Protein AF-A0A8S3J6I1-F1 (afdb_monomer_lite)

Sequence (79 aa):
MLTYPFDFHFTSAIVSRVPASLKDAAICQREIREVINIEKARRQHQDYIAVLRKLGLDVIELPADESLPEGVFVEDTAV

Foldseek 3Di:
DDDDPDPDDAAADEFEAQAPLLQVPCPVVPPDPDRDPSVVVRVVVVVVVVVCVVSNHHYHYHYHDNVCNPVRCCVVPDD

pLDDT: mean 86.44, std 16.12, range [41.25, 98.56]

Secondary structure (DSSP, 8-state):
----S------EEEEE---GGGGG--GGGGT--SPP-HHHHHHHHHHHHHHHHHTT-EEEEEPP-TT-TTTT-GGGT--

InterPro domains:
  IPR033199 Dimethylarginine dimethylaminohydrolase-like [PTHR12737] (9-79)

Organism: NCBI:txid392030

Radius of gyration: 15.61 Å; chains: 1; bounding box: 32×28×43 Å

Structure (mmCIF, N/CA/C/O backbone):
data_AF-A0A8S3J6I1-F1
#
_entry.id   AF-A0A8S3J6I1-F1
#
loop_
_atom_site.group_PDB
_atom_site.id
_atom_site.type_symbol
_atom_site.label_atom_id
_atom_site.label_alt_id
_atom_site.label_comp_id
_atom_site.label_asym_id
_atom_site.label_entity_id
_atom_site.label_seq_id
_atom_site.pdbx_PDB_ins_code
_atom_site.Cartn_x
_atom_site.Cartn_y
_atom_site.Cartn_z
_atom_site.occupancy
_atom_site.B_iso_or_equiv
_atom_site.auth_seq_id
_atom_site.auth_comp_id
_atom_site.auth_asym_id
_atom_site.auth_atom_id
_atom_site.pdbx_PDB_model_num
ATOM 1 N N . MET A 1 1 ? -5.073 21.928 27.785 1.00 41.25 1 MET A N 1
ATOM 2 C CA . MET A 1 1 ? -5.460 20.573 27.345 1.00 41.25 1 MET A CA 1
ATOM 3 C C . MET A 1 1 ? -6.601 20.767 26.354 1.00 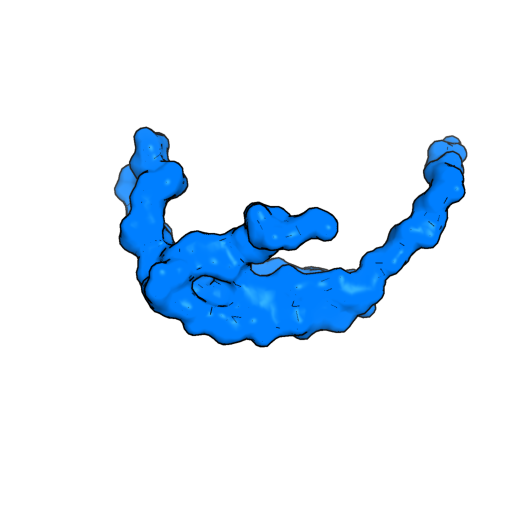41.25 1 MET A C 1
ATOM 5 O O . MET A 1 1 ? -7.689 21.117 26.782 1.00 41.25 1 MET A O 1
ATOM 9 N N . LEU A 1 2 ? -6.317 20.765 25.048 1.00 48.38 2 LEU A N 1
ATOM 10 C CA . LEU A 1 2 ? -7.317 21.073 24.016 1.00 48.38 2 LEU A CA 1
ATOM 11 C C . LEU A 1 2 ? -8.222 19.849 23.829 1.00 48.38 2 LEU A C 1
ATOM 13 O O . LEU A 1 2 ? -7.769 18.828 23.322 1.00 48.38 2 LEU A O 1
ATOM 17 N N . THR A 1 3 ? -9.468 19.935 24.285 1.00 52.91 3 THR A N 1
ATOM 18 C CA . THR A 1 3 ? -10.510 18.928 24.048 1.00 52.91 3 THR A CA 1
ATOM 19 C C . THR A 1 3 ? -11.129 19.191 22.680 1.00 52.91 3 THR A C 1
ATOM 21 O O . THR A 1 3 ? -11.849 20.176 22.511 1.00 52.91 3 THR A O 1
ATOM 24 N N . TYR A 1 4 ? -10.809 18.356 21.691 1.00 60.91 4 TYR A N 1
ATOM 25 C CA . TYR A 1 4 ? -11.445 18.425 20.377 1.00 60.91 4 TYR A CA 1
ATOM 26 C C . TYR A 1 4 ? -12.876 17.860 20.469 1.00 60.91 4 TYR A C 1
ATOM 28 O O . TYR A 1 4 ? -13.075 16.837 21.116 1.00 60.91 4 TYR A O 1
ATOM 36 N N . PRO A 1 5 ? -13.881 18.513 19.858 1.00 67.69 5 PRO A N 1
ATOM 37 C CA . PRO A 1 5 ? -15.303 18.207 20.058 1.00 67.69 5 PRO A CA 1
ATOM 38 C C . PRO A 1 5 ? -15.816 16.945 19.338 1.00 67.69 5 PRO A C 1
ATOM 40 O O . PRO A 1 5 ? -17.015 16.684 19.371 1.00 67.69 5 PRO A O 1
ATOM 43 N N . PHE A 1 6 ? -14.944 16.163 18.697 1.00 60.53 6 PHE A N 1
ATOM 44 C CA . PHE A 1 6 ? -15.323 14.958 17.963 1.00 60.53 6 PHE A CA 1
ATOM 45 C C . PHE A 1 6 ? -14.342 13.821 18.263 1.00 60.53 6 PHE A C 1
ATOM 47 O O . PHE A 1 6 ? -13.193 13.873 17.830 1.00 60.53 6 PHE A O 1
ATOM 54 N N 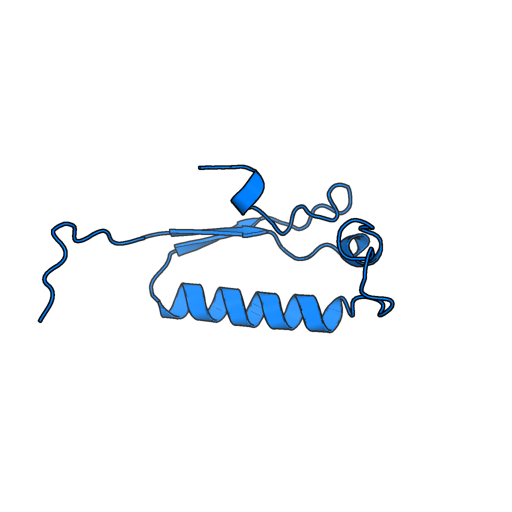. ASP A 1 7 ? -14.815 12.789 18.963 1.00 77.00 7 ASP A N 1
ATOM 55 C CA . ASP A 1 7 ? -14.142 11.489 19.057 1.00 77.00 7 ASP A CA 1
ATOM 56 C C . ASP A 1 7 ? -14.430 10.707 17.770 1.00 77.00 7 ASP A C 1
ATOM 58 O O . ASP A 1 7 ? -15.322 9.859 17.706 1.00 77.00 7 ASP A O 1
ATOM 62 N N . PHE A 1 8 ? -13.726 11.048 16.690 1.00 81.06 8 PHE A N 1
ATOM 63 C CA . PHE A 1 8 ? -13.732 10.217 15.493 1.00 81.06 8 PHE A CA 1
ATOM 64 C C . PHE A 1 8 ? -12.691 9.109 15.652 1.00 81.06 8 PHE A C 1
ATOM 66 O O . PHE A 1 8 ? -11.511 9.354 15.900 1.00 81.06 8 PHE A O 1
ATOM 73 N N . HIS A 1 9 ? -13.144 7.872 15.489 1.00 88.06 9 HIS A N 1
ATOM 74 C CA . HIS A 1 9 ? -12.289 6.696 15.483 1.00 88.06 9 HIS A CA 1
ATOM 75 C C . HIS A 1 9 ? -12.380 6.031 14.118 1.00 88.06 9 HIS A C 1
ATOM 77 O O . HIS A 1 9 ? -13.462 5.652 13.671 1.00 88.06 9 HIS A O 1
ATOM 83 N N . PHE A 1 10 ? -11.236 5.881 13.459 1.00 93.94 10 PHE A N 1
ATOM 84 C CA . PHE A 1 10 ? -11.144 5.080 12.248 1.00 93.94 10 PHE A CA 1
ATOM 85 C C . PHE A 1 10 ? -11.128 3.602 12.634 1.00 93.94 10 PHE A C 1
ATOM 87 O O . PHE A 1 10 ? -10.399 3.206 13.541 1.00 93.94 10 PHE A O 1
ATOM 94 N N . THR A 1 11 ? -11.938 2.794 11.954 1.00 96.62 11 THR A N 1
ATOM 95 C CA . THR A 1 11 ? -12.025 1.344 12.195 1.00 96.62 11 THR A CA 1
ATOM 96 C C . THR A 1 11 ? -11.298 0.535 11.134 1.00 96.62 11 THR A C 1
ATOM 98 O O . THR A 1 11 ? -10.924 -0.609 11.377 1.00 96.62 11 THR A O 1
ATOM 101 N N . SER A 1 12 ? -11.116 1.113 9.948 1.00 97.06 12 SER A N 1
ATOM 102 C CA . SER A 1 12 ? -10.673 0.390 8.764 1.00 97.06 12 SER A CA 1
ATOM 103 C C . SER A 1 12 ? -9.791 1.270 7.888 1.00 97.06 12 SER A C 1
ATOM 105 O O . SER A 1 12 ? -9.915 2.495 7.900 1.00 97.06 12 SER A O 1
ATOM 107 N N . ALA A 1 13 ? -8.920 0.634 7.114 1.00 97.62 13 ALA A N 1
ATOM 108 C CA . ALA A 1 13 ? -8.119 1.276 6.082 1.00 97.62 13 ALA A CA 1
ATOM 109 C C . ALA A 1 13 ? -8.125 0.422 4.814 1.00 97.62 13 ALA A C 1
ATOM 111 O O . ALA A 1 13 ? -8.087 -0.806 4.882 1.00 97.62 13 ALA A O 1
ATOM 112 N N . ILE A 1 14 ? -8.146 1.078 3.659 1.00 98.25 14 ILE A N 1
ATOM 113 C CA . ILE A 1 14 ? -8.005 0.429 2.357 1.00 98.25 14 ILE A CA 1
ATOM 114 C C . ILE A 1 14 ? -6.624 0.783 1.828 1.00 98.25 14 ILE A C 1
ATOM 116 O O . ILE A 1 14 ? -6.210 1.937 1.884 1.00 98.25 14 ILE A O 1
ATOM 120 N N . VAL A 1 15 ? -5.905 -0.216 1.334 1.00 97.81 15 VAL A N 1
ATOM 121 C CA . VAL A 1 15 ? -4.598 -0.054 0.697 1.00 97.81 15 VAL A CA 1
ATOM 122 C C . VAL A 1 15 ? -4.549 -0.900 -0.566 1.00 97.81 15 VAL A C 1
ATOM 124 O O . VAL A 1 15 ? -5.246 -1.907 -0.673 1.00 97.81 15 VAL A O 1
ATOM 127 N N . SER A 1 16 ? -3.698 -0.528 -1.512 1.00 97.69 16 SER A N 1
ATOM 128 C CA . SER A 1 16 ? -3.454 -1.298 -2.731 1.00 97.69 16 SER A CA 1
ATOM 129 C C . SER A 1 16 ? -1.982 -1.666 -2.821 1.00 97.69 16 SER A C 1
ATOM 131 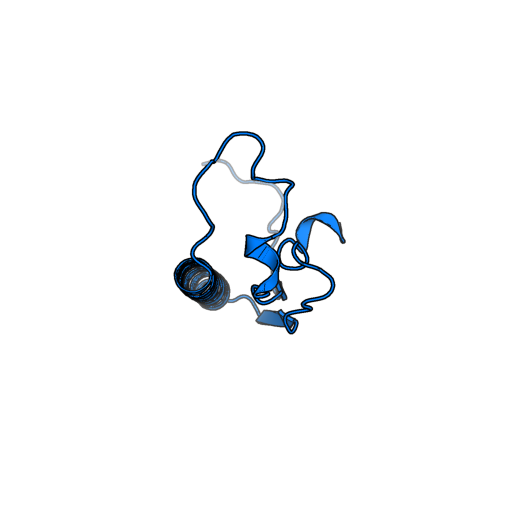O O . SER A 1 16 ? -1.115 -0.852 -2.506 1.00 97.69 16 SER A O 1
ATOM 133 N N . ARG A 1 17 ? -1.683 -2.909 -3.207 1.00 97.38 17 ARG A N 1
ATOM 134 C CA . ARG A 1 17 ? -0.298 -3.390 -3.288 1.00 97.38 17 ARG A CA 1
ATOM 135 C C . ARG A 1 17 ? 0.473 -2.663 -4.386 1.00 97.38 17 ARG A C 1
ATOM 137 O O . ARG A 1 17 ? -0.054 -2.377 -5.451 1.00 97.38 17 ARG A O 1
ATOM 144 N N . VAL A 1 18 ? 1.766 -2.463 -4.142 1.00 96.25 18 VAL A N 1
ATOM 145 C CA . VAL A 1 18 ? 2.688 -1.803 -5.077 1.00 96.25 18 VAL A CA 1
ATOM 146 C C . VAL A 1 18 ? 2.858 -2.634 -6.368 1.00 96.25 18 VAL A C 1
ATOM 148 O O . VAL A 1 18 ? 3.448 -3.727 -6.294 1.00 96.25 18 VAL A O 1
ATOM 151 N N . PRO A 1 19 ? 2.402 -2.139 -7.539 1.00 95.25 19 PRO A N 1
ATOM 152 C CA . PRO A 1 19 ? 2.615 -2.808 -8.820 1.00 95.25 19 PRO A CA 1
ATOM 153 C C . PRO A 1 19 ? 4.069 -2.656 -9.276 1.00 95.25 19 PRO A C 1
ATOM 155 O O . PRO A 1 19 ? 4.777 -1.723 -8.888 1.00 95.25 19 PRO A O 1
ATOM 158 N N . ALA A 1 20 ? 4.545 -3.584 -10.102 1.00 93.00 20 ALA A N 1
ATOM 159 C CA . ALA A 1 20 ? 5.879 -3.488 -10.686 1.00 93.00 20 ALA A CA 1
ATOM 160 C C . ALA A 1 20 ? 5.978 -2.346 -11.710 1.00 93.00 20 ALA A C 1
ATOM 162 O O . ALA A 1 20 ? 7.055 -1.763 -11.860 1.00 93.00 20 ALA A O 1
ATOM 163 N N . SER A 1 21 ? 4.868 -2.013 -12.373 1.00 91.81 21 SER A N 1
ATOM 164 C CA . SER A 1 21 ? 4.750 -0.921 -13.339 1.00 91.81 21 SER A CA 1
ATOM 165 C C . SER A 1 21 ? 4.879 0.475 -12.721 1.00 91.81 21 SER A C 1
ATOM 167 O O . SER A 1 21 ? 5.138 1.427 -13.452 1.00 91.81 21 SER A O 1
ATOM 169 N N . LEU A 1 22 ? 4.827 0.615 -11.385 1.00 90.25 22 LEU A N 1
ATOM 170 C CA . LEU A 1 22 ? 5.043 1.896 -10.690 1.00 90.25 22 LEU A CA 1
ATOM 171 C C . LEU A 1 22 ? 6.380 2.560 -11.066 1.00 90.25 22 LEU A C 1
ATOM 173 O O . LEU A 1 22 ? 6.474 3.780 -11.132 1.00 90.25 22 LEU A O 1
ATOM 177 N N . LYS A 1 23 ? 7.424 1.773 -11.347 1.00 86.50 23 LYS A N 1
ATOM 178 C CA . LYS A 1 23 ? 8.742 2.294 -11.757 1.00 86.50 23 LYS A CA 1
ATOM 179 C C . LYS A 1 23 ? 8.690 3.090 -13.070 1.00 86.50 23 LYS A C 1
ATOM 181 O O . LYS A 1 23 ? 9.544 3.947 -13.291 1.00 86.50 23 LYS A O 1
ATOM 186 N N . ASP A 1 24 ? 7.710 2.777 -13.915 1.00 78.94 24 ASP A N 1
ATOM 187 C CA . ASP A 1 24 ? 7.510 3.346 -15.246 1.00 78.94 24 ASP A CA 1
ATOM 188 C C . ASP A 1 24 ? 6.498 4.511 -15.211 1.00 78.94 24 ASP A C 1
ATOM 190 O O . ASP A 1 24 ? 6.329 5.217 -16.207 1.00 78.94 24 ASP A O 1
ATOM 194 N N . ALA A 1 25 ? 5.843 4.749 -14.064 1.00 72.38 25 ALA A N 1
ATOM 195 C CA . ALA A 1 25 ? 4.936 5.871 -13.864 1.00 72.38 25 ALA A CA 1
ATOM 196 C C . ALA A 1 25 ? 5.717 7.197 -13.867 1.00 72.38 25 ALA A C 1
ATOM 198 O O . ALA A 1 25 ? 6.519 7.500 -12.981 1.00 72.38 25 ALA A O 1
ATOM 199 N N . ALA A 1 26 ? 5.489 7.993 -14.908 1.00 55.62 26 ALA A N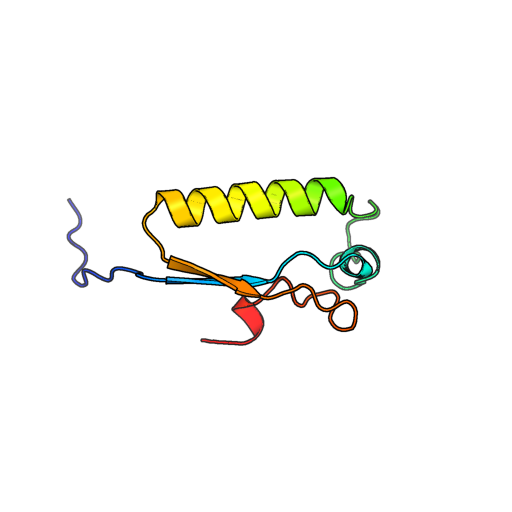 1
ATOM 200 C CA . ALA A 1 26 ? 6.256 9.196 -15.210 1.00 55.62 26 ALA A CA 1
ATOM 201 C C . ALA A 1 26 ? 5.893 10.426 -14.350 1.00 55.62 26 ALA A C 1
ATOM 203 O O . ALA A 1 26 ? 6.561 11.457 -14.464 1.00 55.62 26 ALA A O 1
ATOM 204 N N . ILE A 1 27 ? 4.858 10.372 -13.500 1.00 57.00 27 ILE A N 1
ATOM 205 C CA . ILE A 1 27 ? 4.321 11.582 -12.849 1.00 57.00 27 ILE A CA 1
ATOM 206 C C . ILE A 1 27 ? 5.230 12.075 -11.709 1.00 57.00 27 ILE A C 1
ATOM 208 O O . ILE A 1 27 ? 5.436 13.282 -11.576 1.00 57.00 27 ILE A O 1
ATOM 212 N N . CYS A 1 28 ? 5.901 11.182 -10.971 1.00 52.25 28 CYS A N 1
ATOM 213 C CA . CYS A 1 28 ? 6.884 11.570 -9.943 1.00 52.25 28 CYS A CA 1
ATOM 214 C C . CYS A 1 28 ? 8.277 11.940 -10.501 1.00 52.25 28 CYS A C 1
ATOM 216 O O . CYS A 1 28 ? 9.116 12.468 -9.771 1.00 52.25 28 CYS A O 1
ATOM 218 N N . GLN A 1 29 ? 8.556 11.679 -11.784 1.00 53.12 29 GLN A N 1
ATOM 219 C CA . GLN A 1 29 ? 9.906 11.797 -12.362 1.00 53.12 29 GLN A CA 1
ATOM 220 C C . GLN A 1 29 ? 10.266 13.199 -12.876 1.00 53.12 29 GLN A C 1
ATOM 222 O O . GLN A 1 29 ? 11.360 13.391 -13.408 1.00 53.12 29 GLN A O 1
ATOM 227 N N . ARG A 1 30 ? 9.395 14.209 -12.724 1.00 54.81 30 ARG A N 1
ATOM 228 C CA . ARG A 1 30 ? 9.711 15.573 -13.195 1.00 54.81 30 ARG A CA 1
ATOM 229 C C . ARG A 1 30 ? 10.945 16.182 -12.514 1.00 54.81 30 ARG A C 1
ATOM 231 O O . ARG A 1 30 ? 11.603 17.011 -13.136 1.00 54.81 30 ARG A O 1
ATOM 238 N N . GLU A 1 31 ? 11.298 15.735 -11.306 1.00 55.62 31 GLU A N 1
ATOM 239 C CA . GLU A 1 31 ? 12.473 16.233 -10.569 1.00 55.62 31 GLU A CA 1
ATOM 240 C C . GLU A 1 31 ? 13.441 15.135 -10.086 1.00 55.62 31 GLU A C 1
ATOM 242 O O . GLU A 1 31 ? 14.618 15.417 -9.854 1.00 55.62 31 GLU A O 1
ATOM 247 N N . ILE A 1 32 ? 13.006 13.872 -9.989 1.00 54.19 32 ILE A N 1
ATOM 248 C CA . ILE A 1 32 ? 13.813 12.774 -9.437 1.00 54.19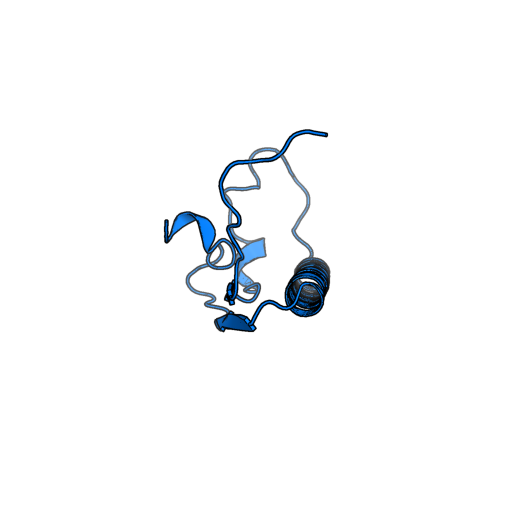 32 ILE A CA 1
ATOM 249 C C . ILE A 1 32 ? 14.279 11.852 -10.570 1.00 54.19 32 ILE A C 1
ATOM 251 O O . ILE A 1 32 ? 13.504 11.092 -11.141 1.00 54.19 32 ILE A O 1
ATOM 255 N N . ARG A 1 33 ? 15.580 11.916 -10.883 1.00 55.47 33 ARG A N 1
ATOM 256 C CA . ARG A 1 33 ? 16.261 11.054 -11.873 1.00 55.47 33 ARG A CA 1
ATOM 257 C C . ARG A 1 33 ? 16.544 9.631 -11.372 1.00 55.47 33 ARG A C 1
ATOM 259 O O . ARG A 1 33 ? 17.142 8.842 -12.101 1.00 55.47 33 ARG A O 1
ATOM 266 N N . GLU A 1 34 ? 16.186 9.310 -10.133 1.00 62.16 34 GLU A N 1
ATOM 267 C CA . GLU A 1 34 ? 16.441 7.991 -9.559 1.00 62.16 34 GLU A CA 1
ATOM 268 C C . GLU A 1 34 ? 15.302 7.022 -9.873 1.00 62.16 34 GLU A C 1
ATOM 270 O O . GLU A 1 34 ? 14.134 7.274 -9.582 1.00 62.16 34 GLU A O 1
ATOM 275 N N . VAL A 1 35 ? 15.671 5.886 -10.461 1.00 74.62 35 VAL A N 1
ATOM 276 C CA . VAL A 1 35 ? 14.762 4.771 -10.727 1.00 74.62 35 VAL A CA 1
ATOM 277 C C . VAL A 1 35 ? 14.211 4.248 -9.400 1.00 74.62 35 VAL A C 1
ATOM 279 O O . VAL A 1 35 ? 14.972 3.925 -8.485 1.00 74.62 35 VAL A O 1
ATOM 282 N N . ILE A 1 36 ? 12.887 4.121 -9.303 1.00 84.56 36 ILE A N 1
ATOM 283 C CA . ILE A 1 36 ? 12.227 3.583 -8.111 1.00 84.56 36 ILE A CA 1
ATOM 284 C C . ILE A 1 36 ? 12.659 2.127 -7.910 1.00 84.56 36 ILE A C 1
ATOM 286 O O . ILE A 1 36 ? 12.435 1.259 -8.756 1.00 84.56 36 ILE A O 1
ATOM 290 N N . ASN A 1 37 ? 13.244 1.835 -6.748 1.00 91.00 37 ASN A N 1
ATOM 291 C CA . ASN A 1 37 ? 13.498 0.462 -6.328 1.00 91.00 37 ASN A CA 1
ATOM 292 C C . ASN A 1 37 ? 12.191 -0.168 -5.817 1.00 91.00 37 ASN A C 1
ATOM 294 O O . ASN A 1 37 ? 11.786 0.067 -4.677 1.00 91.00 37 ASN A O 1
ATOM 298 N N . ILE A 1 38 ? 11.551 -0.981 -6.662 1.00 92.56 38 ILE A N 1
ATOM 299 C CA . ILE A 1 38 ? 10.261 -1.626 -6.370 1.00 92.56 38 ILE A CA 1
ATOM 300 C C . ILE A 1 38 ? 10.313 -2.526 -5.134 1.00 92.56 38 ILE A C 1
ATOM 302 O O . ILE A 1 38 ? 9.379 -2.519 -4.338 1.00 92.56 38 ILE A O 1
ATOM 306 N N . GLU A 1 39 ? 11.404 -3.255 -4.912 1.00 95.06 39 GLU A N 1
ATOM 307 C CA . GLU A 1 39 ? 11.523 -4.127 -3.738 1.00 95.06 39 GLU A CA 1
ATOM 308 C C . GLU A 1 39 ? 11.604 -3.315 -2.441 1.00 95.06 39 GLU A C 1
ATOM 310 O O . GLU A 1 39 ? 10.966 -3.650 -1.440 1.00 95.06 39 GLU A O 1
ATOM 315 N N . LYS A 1 40 ? 12.314 -2.180 -2.469 1.00 94.81 40 LYS A N 1
ATOM 316 C CA . LYS A 1 40 ? 12.319 -1.233 -1.349 1.00 94.81 40 LYS A CA 1
ATOM 317 C C . LYS A 1 40 ? 10.925 -0.640 -1.120 1.00 94.81 40 LYS A C 1
ATOM 319 O O . LYS A 1 40 ? 10.489 -0.596 0.027 1.00 94.81 40 LYS A O 1
ATOM 324 N N . ALA A 1 41 ? 10.226 -0.237 -2.182 1.00 94.19 41 ALA A N 1
ATOM 325 C CA . ALA A 1 41 ? 8.875 0.318 -2.092 1.00 94.19 41 ALA A CA 1
ATOM 326 C C . ALA A 1 41 ? 7.877 -0.695 -1.508 1.00 94.19 41 ALA A C 1
ATOM 328 O O . ALA A 1 41 ? 7.111 -0.363 -0.606 1.00 94.19 41 ALA A O 1
ATOM 329 N N . ARG A 1 42 ? 7.940 -1.961 -1.940 1.00 96.56 42 ARG A N 1
ATOM 330 C CA . ARG A 1 42 ? 7.135 -3.060 -1.383 1.00 96.56 42 ARG A CA 1
ATOM 331 C C . ARG A 1 42 ? 7.395 -3.260 0.104 1.00 96.56 42 ARG A C 1
ATOM 333 O O . ARG A 1 42 ? 6.443 -3.388 0.868 1.00 96.56 42 ARG A O 1
ATOM 340 N N . ARG A 1 43 ? 8.661 -3.232 0.528 1.00 98.12 43 ARG A N 1
ATOM 341 C CA . ARG A 1 43 ? 9.016 -3.341 1.949 1.00 98.12 43 ARG A CA 1
ATOM 342 C C . ARG A 1 43 ? 8.487 -2.162 2.766 1.00 98.12 43 ARG A C 1
ATOM 344 O O . ARG A 1 43 ? 7.868 -2.373 3.800 1.00 98.12 43 ARG A O 1
ATOM 351 N N . GLN A 1 44 ? 8.670 -0.936 2.277 1.00 97.81 44 GLN A N 1
ATOM 352 C CA . GLN A 1 44 ? 8.139 0.267 2.928 1.00 97.81 44 GLN A CA 1
ATOM 353 C C . GLN A 1 44 ? 6.611 0.220 3.048 1.00 97.81 44 GLN A C 1
ATOM 355 O O . GLN A 1 44 ? 6.059 0.566 4.088 1.00 97.81 44 GLN A O 1
ATOM 360 N N . HIS A 1 45 ? 5.927 -0.257 2.008 1.00 97.81 45 HIS A N 1
ATOM 361 C CA . HIS A 1 45 ? 4.479 -0.419 2.013 1.00 97.81 45 HIS A CA 1
ATOM 362 C C . HIS A 1 45 ? 4.017 -1.496 3.009 1.00 97.81 45 HIS A C 1
ATOM 364 O O . HIS A 1 45 ? 3.040 -1.296 3.726 1.00 97.81 45 HIS A O 1
ATOM 370 N N . GLN A 1 46 ? 4.745 -2.611 3.128 1.00 98.19 46 GLN A N 1
ATOM 371 C CA . GLN A 1 46 ? 4.484 -3.622 4.159 1.00 98.19 46 GLN A CA 1
ATOM 372 C C . GLN A 1 46 ? 4.662 -3.062 5.575 1.00 98.19 46 GLN A C 1
ATOM 374 O O . GLN A 1 46 ? 3.823 -3.318 6.439 1.00 98.19 46 GLN A O 1
ATOM 379 N N . ASP A 1 47 ? 5.714 -2.273 5.810 1.00 98.56 47 ASP A N 1
ATOM 380 C CA . ASP A 1 47 ? 5.946 -1.614 7.099 1.00 98.56 47 ASP A CA 1
ATOM 381 C C . ASP A 1 47 ? 4.807 -0.631 7.428 1.00 98.56 47 ASP A C 1
ATOM 383 O O . ASP A 1 47 ? 4.311 -0.608 8.556 1.00 98.56 47 ASP A O 1
ATOM 387 N N . TYR A 1 48 ? 4.328 0.122 6.433 1.00 98.31 48 TYR A N 1
ATOM 388 C CA . TYR A 1 48 ? 3.168 1.007 6.555 1.00 98.31 48 TYR A CA 1
ATOM 389 C C . TYR A 1 48 ? 1.888 0.243 6.934 1.00 98.31 48 TYR A C 1
ATOM 391 O O . TYR A 1 48 ? 1.237 0.579 7.926 1.00 98.31 48 TYR A O 1
ATOM 399 N N . ILE A 1 49 ? 1.569 -0.843 6.224 1.00 98.25 49 ILE A N 1
ATOM 400 C CA . ILE A 1 49 ? 0.425 -1.712 6.542 1.00 98.25 49 ILE A CA 1
ATOM 401 C C . ILE A 1 49 ? 0.537 -2.276 7.964 1.00 98.25 49 ILE A C 1
ATOM 403 O O . ILE A 1 49 ? -0.449 -2.329 8.702 1.00 98.25 49 ILE A O 1
ATOM 407 N N . ALA A 1 50 ? 1.737 -2.695 8.373 1.00 98.31 50 ALA A N 1
ATOM 408 C CA . ALA A 1 50 ? 1.968 -3.214 9.714 1.00 98.31 50 ALA A CA 1
ATOM 409 C C . ALA A 1 50 ? 1.695 -2.154 10.793 1.00 98.31 50 ALA A C 1
ATOM 411 O O . ALA A 1 50 ? 1.165 -2.491 11.852 1.00 98.31 50 ALA A O 1
ATOM 412 N N . VAL A 1 51 ? 2.017 -0.882 10.536 1.00 98.31 51 VAL A N 1
ATOM 413 C CA . VAL A 1 51 ? 1.667 0.231 11.431 1.00 98.31 51 VAL A CA 1
ATOM 414 C C . VAL A 1 51 ? 0.153 0.425 11.499 1.00 98.31 51 VAL A C 1
ATOM 416 O O . VAL A 1 51 ? -0.377 0.486 12.605 1.00 98.31 51 VAL A O 1
ATOM 419 N N . LEU A 1 52 ? -0.558 0.438 10.366 1.00 97.94 52 LEU A N 1
ATOM 420 C CA . LEU A 1 52 ? -2.025 0.565 10.352 1.00 97.94 52 LEU A CA 1
ATOM 421 C C . LEU A 1 52 ? -2.705 -0.535 11.179 1.00 97.94 52 LEU A C 1
ATOM 423 O O . LEU A 1 52 ? -3.554 -0.251 12.022 1.00 97.94 52 LEU A O 1
ATOM 427 N N . ARG A 1 53 ? -2.265 -1.786 11.012 1.00 97.81 53 ARG A N 1
ATOM 428 C CA . ARG A 1 53 ? -2.765 -2.916 11.809 1.00 97.81 53 ARG A CA 1
ATOM 429 C C . ARG A 1 53 ? -2.445 -2.768 13.297 1.00 97.81 53 ARG A C 1
ATOM 431 O O . ARG A 1 53 ? -3.293 -3.055 14.134 1.00 97.81 53 ARG A O 1
ATOM 438 N N . LYS A 1 54 ? -1.244 -2.292 13.651 1.00 98.00 54 LYS A N 1
ATOM 439 C CA . LYS A 1 54 ? -0.857 -2.028 15.053 1.00 98.00 54 LYS A CA 1
ATOM 440 C C . LYS A 1 54 ? -1.691 -0.927 15.707 1.00 98.00 54 LYS A C 1
ATOM 442 O O . LYS A 1 54 ? -1.865 -0.961 16.920 1.00 98.00 54 LYS A O 1
ATOM 447 N N . LEU A 1 55 ? -2.202 0.020 14.923 1.00 96.56 55 LEU A N 1
ATOM 448 C CA . LEU A 1 55 ? -3.133 1.050 15.388 1.00 96.56 55 LEU A CA 1
ATOM 449 C C . LEU A 1 55 ? -4.560 0.515 15.608 1.00 96.56 55 LEU A C 1
ATOM 451 O O . LEU A 1 55 ? -5.414 1.262 16.073 1.00 96.56 55 LEU A O 1
ATOM 455 N N . GLY A 1 56 ? -4.815 -0.767 15.318 1.00 96.81 56 GLY A N 1
ATOM 456 C CA . GLY A 1 56 ? -6.109 -1.417 15.526 1.00 96.81 56 GLY A CA 1
ATOM 457 C C . GLY A 1 56 ? -7.065 -1.318 14.337 1.00 96.81 56 GLY A C 1
ATOM 458 O O . GLY A 1 56 ? -8.242 -1.628 14.496 1.00 96.81 56 GLY A O 1
ATOM 459 N N . LEU A 1 57 ? -6.583 -0.898 13.163 1.00 97.62 57 LEU A N 1
ATOM 460 C CA . LEU A 1 57 ? -7.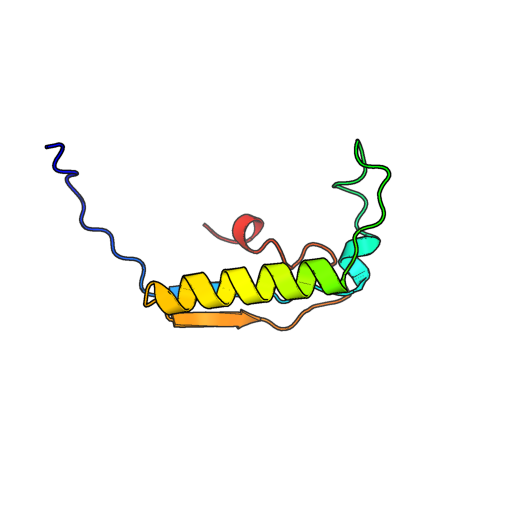400 -0.807 11.953 1.00 97.62 57 LEU A CA 1
ATOM 461 C C . LEU A 1 57 ? -7.551 -2.173 11.281 1.00 97.62 57 LEU A C 1
ATOM 463 O O . LEU A 1 57 ? -6.578 -2.922 11.142 1.00 97.62 57 LEU A O 1
ATOM 467 N N . ASP A 1 58 ? -8.754 -2.452 10.785 1.00 97.88 58 ASP A N 1
ATOM 468 C CA . ASP A 1 58 ? -8.987 -3.525 9.824 1.00 97.88 58 ASP A CA 1
ATOM 469 C C . ASP A 1 58 ? -8.490 -3.091 8.437 1.00 97.88 58 ASP A C 1
ATOM 471 O O . ASP A 1 58 ? -9.039 -2.174 7.820 1.00 97.88 58 ASP A O 1
ATOM 475 N N . VAL A 1 59 ? -7.394 -3.697 7.976 1.00 98.12 59 VAL A N 1
ATOM 476 C CA . VAL A 1 59 ? -6.721 -3.291 6.735 1.00 98.12 59 VAL A CA 1
ATOM 477 C C . VAL A 1 59 ? -7.118 -4.207 5.587 1.00 98.12 59 VAL A C 1
ATOM 479 O O . VAL A 1 59 ? -6.690 -5.365 5.529 1.00 98.12 59 VAL A O 1
ATOM 482 N N . ILE A 1 60 ? -7.862 -3.641 4.640 1.00 97.94 60 ILE A N 1
ATOM 483 C CA . ILE A 1 60 ? -8.262 -4.272 3.385 1.00 97.94 60 ILE A CA 1
ATOM 484 C C . ILE A 1 60 ? -7.165 -4.017 2.350 1.00 97.94 60 ILE A C 1
ATOM 486 O O . ILE A 1 60 ? -6.960 -2.888 1.907 1.00 97.94 60 ILE A O 1
ATOM 490 N N . GLU A 1 61 ? -6.459 -5.077 1.961 1.00 97.69 61 GLU A N 1
ATOM 491 C CA . GLU A 1 61 ? -5.419 -5.022 0.931 1.00 97.69 61 GLU A CA 1
ATOM 492 C C . GLU A 1 61 ? -5.971 -5.440 -0.437 1.00 97.69 61 GLU A C 1
ATOM 494 O O . GLU A 1 61 ? -6.320 -6.605 -0.648 1.00 97.69 61 GLU A O 1
ATOM 499 N N . LEU A 1 62 ? -5.987 -4.510 -1.388 1.00 97.69 62 LEU A N 1
ATOM 500 C CA . LEU A 1 62 ? -6.301 -4.773 -2.788 1.00 97.69 62 LEU A CA 1
ATOM 501 C C . LEU A 1 62 ? -5.075 -5.352 -3.521 1.00 97.69 62 LEU A C 1
ATOM 503 O O . LEU A 1 62 ? -3.931 -4.998 -3.205 1.00 97.69 62 LEU A O 1
ATOM 507 N N . PRO A 1 63 ? -5.276 -6.262 -4.495 1.00 97.31 63 PRO A N 1
ATOM 508 C CA . PRO A 1 63 ? -4.185 -6.755 -5.325 1.00 97.31 63 PRO A CA 1
ATOM 509 C C . PRO A 1 63 ? -3.579 -5.616 -6.151 1.00 97.31 63 PRO A C 1
ATOM 511 O O . PRO A 1 63 ? -4.257 -4.646 -6.473 1.00 97.31 63 PRO A O 1
ATOM 514 N N . ALA A 1 64 ? -2.306 -5.759 -6.518 1.00 95.75 64 ALA A N 1
ATOM 515 C CA . ALA A 1 64 ? -1.681 -4.816 -7.431 1.00 95.75 64 ALA A CA 1
ATOM 516 C C . ALA A 1 64 ? -2.264 -5.013 -8.836 1.00 95.75 64 ALA A C 1
ATOM 518 O O . ALA A 1 64 ? -2.439 -6.155 -9.271 1.00 95.75 64 ALA A O 1
ATOM 519 N N . ASP A 1 65 ? -2.521 -3.915 -9.541 1.00 95.25 65 ASP A N 1
ATOM 520 C CA . ASP A 1 65 ? -2.937 -3.928 -10.939 1.00 95.25 65 ASP A CA 1
ATOM 521 C C . ASP A 1 65 ? -1.842 -3.285 -11.791 1.00 95.25 65 ASP A C 1
ATOM 523 O O . ASP A 1 65 ? -1.581 -2.088 -11.707 1.00 95.25 65 ASP A O 1
ATOM 527 N N . GLU A 1 66 ? -1.176 -4.092 -12.614 1.00 93.69 66 GLU A N 1
ATOM 528 C CA . GLU A 1 66 ? -0.078 -3.618 -13.458 1.00 93.69 66 GLU A CA 1
ATOM 529 C C . GLU A 1 66 ? -0.553 -2.644 -14.550 1.00 93.69 66 GLU A C 1
ATOM 531 O O . GLU A 1 66 ? 0.254 -1.853 -15.041 1.00 93.69 66 GLU A O 1
ATOM 536 N N . SER A 1 67 ? -1.847 -2.659 -14.904 1.00 94.25 67 SER A N 1
ATOM 537 C CA . SER A 1 67 ? -2.446 -1.685 -15.827 1.00 94.25 67 SER A CA 1
ATOM 538 C C . SER A 1 67 ? -2.661 -0.307 -15.193 1.00 94.25 67 SER A C 1
ATOM 540 O O . SER A 1 67 ? -2.863 0.672 -15.912 1.00 94.25 67 SER A O 1
ATOM 542 N N . LEU A 1 68 ? -2.546 -0.221 -13.862 1.00 92.38 68 LEU A N 1
ATOM 543 C CA . LEU A 1 68 ? -2.671 0.994 -13.064 1.00 92.38 68 LEU A CA 1
ATOM 544 C C . LEU A 1 68 ? -1.388 1.213 -12.238 1.00 92.38 68 LEU A C 1
ATOM 546 O O . LEU A 1 68 ? -1.376 0.944 -11.035 1.00 92.38 68 LEU A O 1
ATOM 550 N N . PRO A 1 69 ? -0.303 1.738 -12.844 1.00 91.25 69 PRO A N 1
ATOM 551 C CA . PRO A 1 69 ? 0.982 1.948 -12.164 1.00 91.25 69 PRO A CA 1
ATOM 552 C C . PRO A 1 69 ? 0.891 2.741 -10.857 1.00 91.25 69 PRO A C 1
ATOM 554 O O . PRO A 1 69 ? 1.630 2.483 -9.910 1.00 91.25 69 PRO A O 1
ATOM 557 N N . GLU A 1 70 ? -0.040 3.689 -10.801 1.00 90.31 70 GLU A N 1
ATOM 558 C CA . GLU A 1 70 ? -0.272 4.578 -9.660 1.00 90.31 70 GLU A CA 1
ATOM 559 C C . GLU A 1 70 ? -1.426 4.105 -8.769 1.00 90.31 70 GLU A C 1
ATOM 561 O O . GLU A 1 70 ? -1.762 4.760 -7.790 1.00 90.31 70 GLU A O 1
ATOM 566 N N . GLY A 1 71 ? -1.990 2.921 -9.035 1.00 92.12 71 GLY A N 1
ATOM 567 C CA . GLY A 1 71 ? -3.110 2.354 -8.280 1.00 92.12 71 GLY A CA 1
ATOM 568 C C . GLY A 1 71 ? -2.804 2.042 -6.810 1.00 92.12 71 GLY A C 1
ATOM 569 O O . GLY A 1 71 ? -3.708 1.671 -6.068 1.00 92.12 71 GLY A O 1
ATOM 570 N N . VAL A 1 72 ? -1.547 2.191 -6.375 1.00 94.19 72 VAL A N 1
ATOM 571 C CA . VAL A 1 72 ? -1.144 2.180 -4.958 1.00 94.19 72 VAL A CA 1
ATOM 572 C C . VAL A 1 72 ? -1.682 3.406 -4.194 1.00 94.19 72 VAL A C 1
ATOM 574 O O . VAL A 1 72 ? -1.937 3.307 -2.993 1.00 94.19 72 VAL A O 1
ATOM 577 N N . PHE A 1 73 ? -1.898 4.538 -4.874 1.00 93.88 73 PHE A N 1
ATOM 578 C CA . PHE A 1 73 ? -2.375 5.802 -4.300 1.00 93.88 73 PHE A CA 1
ATOM 579 C C . PHE A 1 73 ? -3.908 5.853 -4.269 1.00 93.88 73 PHE A C 1
ATOM 581 O O . PHE A 1 73 ? -4.566 6.567 -5.018 1.00 93.88 73 PHE A O 1
ATOM 588 N N . VAL A 1 74 ? -4.497 5.046 -3.386 1.00 95.25 74 VAL A N 1
ATOM 589 C CA . VAL A 1 74 ? -5.961 4.897 -3.281 1.00 95.25 74 VAL A CA 1
ATOM 590 C C . VAL A 1 74 ? -6.692 6.164 -2.808 1.00 95.25 74 VAL A C 1
ATOM 592 O O . VAL A 1 74 ? -7.900 6.269 -3.011 1.00 95.25 74 VAL A O 1
ATOM 595 N N . GLU A 1 75 ? -5.980 7.122 -2.207 1.00 94.81 75 GLU A N 1
ATOM 596 C CA . GLU A 1 75 ? -6.540 8.383 -1.696 1.00 94.81 75 GLU A CA 1
ATOM 597 C C . GLU A 1 75 ? -7.141 9.270 -2.792 1.00 94.81 75 GLU A C 1
ATOM 599 O O . GLU A 1 75 ? -8.135 9.947 -2.553 1.00 94.81 75 GLU A O 1
ATOM 604 N N . ASP A 1 76 ? -6.607 9.205 -4.013 1.00 93.00 76 ASP A N 1
ATOM 605 C CA . ASP A 1 76 ? -7.099 10.009 -5.135 1.00 93.00 76 ASP A CA 1
ATOM 606 C C . ASP A 1 76 ? -8.471 9.537 -5.642 1.00 93.00 76 ASP A C 1
ATOM 608 O O . ASP A 1 76 ? -9.176 10.262 -6.346 1.00 93.00 76 ASP A O 1
ATOM 612 N N . THR A 1 77 ? -8.854 8.298 -5.321 1.00 94.06 77 THR A N 1
ATOM 613 C CA . THR A 1 77 ? -10.035 7.647 -5.906 1.00 94.06 77 THR A CA 1
ATOM 614 C C . THR A 1 77 ? -11.304 7.829 -5.067 1.00 94.06 77 THR A C 1
ATOM 616 O O . THR A 1 77 ? -12.404 7.745 -5.617 1.00 94.06 77 THR A O 1
ATOM 619 N N . ALA A 1 78 ? -11.198 8.062 -3.755 1.00 93.19 78 ALA A N 1
ATOM 620 C CA . ALA A 1 78 ? -12.349 8.091 -2.849 1.00 93.19 78 ALA A CA 1
ATOM 621 C C . ALA A 1 78 ? -12.194 9.125 -1.718 1.00 93.19 78 ALA A C 1
ATOM 623 O O . ALA A 1 78 ? -11.101 9.292 -1.183 1.00 93.19 78 ALA A O 1
ATOM 624 N N . VAL A 1 79 ? -13.312 9.769 -1.338 1.00 88.31 79 VAL A N 1
ATOM 625 C CA . VAL A 1 79 ? -13.437 10.746 -0.232 1.00 88.31 79 VAL A CA 1
ATOM 626 C C . VAL A 1 79 ? -14.545 10.323 0.722 1.00 88.31 79 VAL A C 1
ATOM 628 O O . VAL A 1 79 ? -15.629 9.949 0.215 1.00 88.31 79 VAL A O 1
#